Protein AF-A0A8T5RW31-F1 (afdb_monomer_lite)

Foldseek 3Di:
DDDDCPPQVADKDKDWDFDPPDPPDGHTAWIWIDGNLFKIKIFGDPLVVLVDFCPDPLCCVLQVVQQVVVQCVVPVPWDKDFDADDDTGTGMIMIGGRDDVVSVVSNVVSVNVSSVVSD

Secondary structure (DSSP, 8-state):
---------S-EEEEEEEE--STT--EEEEEEEEETTTEEEEEESSHHHH--BTT-HHIIIIIIIIIIHHHHHH-TT-EEEEEEETTTEEEEEEEE----HHHHHHHHHHHHHHHHHT-

pLDDT: mean 79.27, std 14.06, range [32.06, 91.81]

Radius of gyration: 14.21 Å; chains: 1; bounding box: 33×34×43 Å

Structure (mmCIF, N/CA/C/O backbone):
data_AF-A0A8T5RW31-F1
#
_entry.id   AF-A0A8T5RW31-F1
#
loop_
_atom_site.group_PDB
_atom_site.id
_atom_site.type_symbol
_atom_site.label_atom_id
_atom_site.label_alt_id
_atom_site.label_comp_id
_atom_site.label_asym_id
_atom_site.label_entity_id
_atom_site.label_seq_id
_atom_site.pdbx_PDB_ins_code
_atom_site.Cartn_x
_atom_site.Cartn_y
_atom_site.Cartn_z
_atom_site.occupancy
_atom_site.B_iso_or_equiv
_atom_site.auth_seq_id
_atom_site.auth_comp_id
_atom_site.auth_asym_id
_atom_site.auth_atom_id
_atom_site.pdbx_PDB_model_num
ATOM 1 N N . GLU A 1 1 ? 4.195 -22.528 -6.704 1.00 32.06 1 GLU A N 1
ATOM 2 C CA . GLU A 1 1 ? 4.369 -21.949 -5.361 1.00 32.06 1 GLU A CA 1
ATOM 3 C C . GLU A 1 1 ? 2.982 -21.656 -4.811 1.00 32.06 1 GLU A C 1
ATOM 5 O O . GLU A 1 1 ? 2.295 -20.767 -5.307 1.00 32.06 1 GLU A O 1
AT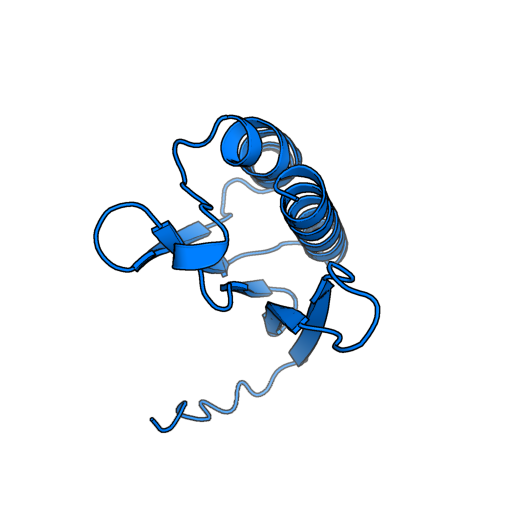OM 10 N N . GLU A 1 2 ? 2.514 -22.542 -3.936 1.00 33.97 2 GLU A N 1
ATOM 11 C CA . GLU A 1 2 ? 1.191 -22.499 -3.316 1.00 33.97 2 GLU A CA 1
ATOM 12 C C . GLU A 1 2 ? 1.123 -21.312 -2.355 1.00 33.97 2 GLU A C 1
ATOM 14 O O . GLU A 1 2 ? 1.821 -21.255 -1.346 1.00 33.97 2 GLU A O 1
ATOM 19 N N . ILE A 1 3 ? 0.292 -20.332 -2.691 1.00 42.53 3 ILE A N 1
ATOM 20 C CA . ILE A 1 3 ? -0.126 -19.296 -1.750 1.00 42.53 3 ILE A CA 1
ATOM 21 C C . ILE A 1 3 ? -1.140 -19.946 -0.814 1.00 42.53 3 ILE A C 1
ATOM 23 O O . ILE A 1 3 ? -2.280 -20.166 -1.212 1.00 42.53 3 ILE A O 1
ATOM 27 N N . SER A 1 4 ? -0.697 -20.277 0.401 1.00 39.31 4 SER A N 1
ATOM 28 C CA . SER A 1 4 ? -1.545 -20.767 1.485 1.00 39.31 4 SER A CA 1
ATOM 29 C C . SER A 1 4 ? -2.794 -19.898 1.628 1.00 39.31 4 SER A C 1
ATOM 31 O O . SER A 1 4 ? -2.715 -18.721 1.985 1.00 39.31 4 SER A O 1
ATOM 33 N N . GLU A 1 5 ? -3.951 -20.498 1.354 1.00 44.44 5 GLU A N 1
ATOM 34 C CA . GLU A 1 5 ? -5.268 -19.979 1.707 1.00 44.44 5 GLU A CA 1
ATOM 35 C C . GLU A 1 5 ? -5.440 -20.060 3.230 1.00 44.44 5 GLU A C 1
ATOM 37 O O . GLU A 1 5 ? -6.152 -20.912 3.760 1.00 44.44 5 GLU A O 1
ATOM 42 N N . GLU A 1 6 ? -4.796 -19.161 3.976 1.00 45.50 6 GLU A N 1
ATOM 43 C CA . GLU A 1 6 ? -5.334 -18.798 5.285 1.00 45.50 6 GLU A CA 1
ATOM 44 C C . GLU A 1 6 ? -6.651 -18.065 5.024 1.00 45.50 6 GLU A C 1
ATOM 46 O O . GLU A 1 6 ? -6.688 -16.873 4.716 1.00 45.50 6 GLU A O 1
ATOM 51 N N . ALA A 1 7 ? -7.745 -18.827 5.062 1.00 46.06 7 ALA A N 1
ATOM 52 C CA . ALA A 1 7 ? -9.103 -18.337 4.911 1.00 46.06 7 ALA A CA 1
ATOM 53 C C . ALA A 1 7 ? -9.426 -17.347 6.044 1.00 46.06 7 ALA A C 1
ATOM 55 O O . ALA A 1 7 ? -9.981 -17.705 7.085 1.00 46.06 7 ALA A O 1
ATOM 56 N N . PHE A 1 8 ? -9.067 -16.078 5.844 1.00 48.34 8 PHE A N 1
ATOM 57 C CA . PHE A 1 8 ? -9.499 -14.974 6.687 1.00 48.34 8 PHE A CA 1
ATOM 58 C C . PHE A 1 8 ? -11.032 -14.910 6.626 1.00 48.34 8 PHE A C 1
ATOM 60 O O . PHE A 1 8 ? -11.604 -14.548 5.599 1.00 48.34 8 PHE A O 1
ATOM 67 N N . LYS A 1 9 ? -11.700 -15.273 7.729 1.00 50.88 9 LYS A N 1
ATOM 68 C CA . LYS A 1 9 ? -13.169 -15.346 7.898 1.00 50.88 9 LYS A CA 1
ATOM 69 C C . LYS A 1 9 ? -13.897 -13.980 7.889 1.00 50.88 9 LYS A C 1
ATOM 71 O O . LYS A 1 9 ? -15.013 -13.885 8.392 1.00 50.88 9 LYS A O 1
ATOM 76 N N . GLY A 1 10 ? -13.273 -12.930 7.356 1.00 62.12 10 GLY A N 1
ATOM 77 C CA . GLY A 1 10 ? -13.790 -11.557 7.330 1.00 62.12 10 GLY A CA 1
ATOM 78 C C . GLY A 1 10 ? -14.163 -11.079 5.925 1.00 62.12 10 GLY A C 1
ATOM 79 O O . GLY A 1 10 ? -14.070 -11.820 4.946 1.00 62.12 10 GLY A O 1
ATOM 80 N N . THR A 1 11 ? -14.576 -9.813 5.818 1.00 74.38 11 THR A N 1
ATOM 81 C CA . THR A 1 11 ? -14.799 -9.181 4.505 1.00 74.38 11 THR A CA 1
ATOM 82 C C . THR A 1 11 ? -13.459 -8.985 3.807 1.00 74.38 11 THR A C 1
ATOM 84 O O . THR A 1 11 ? -12.622 -8.232 4.301 1.00 74.38 11 THR A O 1
ATOM 87 N N . ASN A 1 12 ? -13.268 -9.638 2.659 1.00 80.94 12 ASN A N 1
ATOM 88 C CA . ASN A 1 12 ? -12.033 -9.543 1.888 1.00 80.94 12 ASN A CA 1
ATOM 89 C C . ASN A 1 12 ? -12.284 -8.811 0.567 1.00 80.94 12 ASN A C 1
ATOM 91 O O . ASN A 1 12 ? -13.007 -9.313 -0.293 1.00 80.94 12 ASN A O 1
ATOM 95 N N . ILE A 1 13 ? -11.681 -7.633 0.393 1.00 86.31 13 ILE A N 1
ATOM 96 C CA . ILE A 1 13 ? -11.767 -6.862 -0.854 1.00 86.31 13 ILE A CA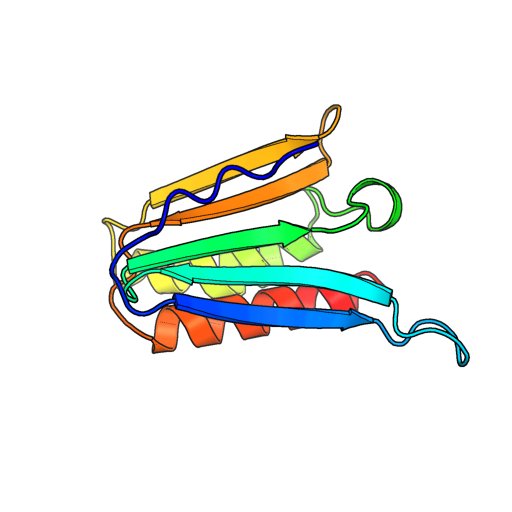 1
ATOM 97 C C . ILE A 1 13 ? -10.437 -6.988 -1.588 1.00 86.31 13 ILE A C 1
ATOM 99 O O . ILE A 1 13 ? -9.420 -6.466 -1.142 1.00 86.31 13 ILE A O 1
ATOM 103 N N . LYS A 1 14 ? -10.444 -7.669 -2.735 1.00 88.44 14 LYS A N 1
ATOM 104 C CA . LYS A 1 14 ? -9.280 -7.780 -3.621 1.00 88.44 14 LYS A CA 1
ATOM 105 C C . LYS A 1 14 ? -9.424 -6.807 -4.784 1.00 88.44 14 LYS A C 1
ATOM 107 O O . LYS A 1 14 ? -10.378 -6.896 -5.553 1.00 88.44 14 LYS A O 1
ATOM 112 N N . ARG A 1 15 ? -8.441 -5.926 -4.956 1.00 88.19 15 ARG A N 1
ATOM 113 C CA . ARG A 1 15 ? -8.356 -4.969 -6.059 1.00 88.19 15 ARG A CA 1
ATOM 114 C C . ARG A 1 15 ? -7.075 -5.200 -6.843 1.00 88.19 15 ARG A C 1
ATOM 116 O O . ARG A 1 15 ? -5.990 -5.281 -6.280 1.00 88.19 15 ARG A O 1
ATOM 123 N N . LYS A 1 16 ? -7.215 -5.353 -8.152 1.00 88.81 16 LYS A N 1
ATOM 124 C CA . LYS A 1 16 ? -6.106 -5.562 -9.082 1.00 88.81 16 LYS A CA 1
ATOM 125 C C . LYS A 1 16 ? -5.890 -4.274 -9.866 1.00 88.81 16 LYS A C 1
ATOM 127 O O . LYS A 1 16 ? -6.858 -3.710 -10.371 1.00 88.81 16 LYS A O 1
ATOM 132 N N . ILE A 1 17 ? -4.649 -3.810 -9.931 1.00 86.44 17 ILE A N 1
ATOM 133 C CA . ILE A 1 17 ? -4.243 -2.659 -10.735 1.00 86.44 17 ILE A CA 1
ATOM 134 C C . ILE A 1 17 ? -3.470 -3.197 -11.931 1.00 86.44 17 ILE A C 1
ATOM 136 O O . ILE A 1 17 ? -2.516 -3.961 -11.764 1.00 86.44 17 ILE A O 1
ATOM 140 N N . PHE A 1 18 ? -3.889 -2.780 -13.118 1.00 83.31 18 PHE A N 1
ATOM 141 C CA . PHE A 1 18 ? -3.249 -3.100 -14.386 1.00 83.31 18 PHE A CA 1
ATOM 142 C C . PHE A 1 18 ? -2.599 -1.833 -14.942 1.00 83.31 18 PHE A C 1
ATOM 144 O O . PHE A 1 18 ? -3.119 -0.735 -14.728 1.00 83.31 18 PHE A O 1
ATOM 151 N N . SER A 1 19 ? -1.455 -1.974 -15.609 1.00 76.81 19 SER A N 1
ATOM 152 C CA . SER A 1 19 ? -0.842 -0.876 -16.358 1.00 76.81 19 SER A CA 1
ATOM 153 C C . SER A 1 19 ? -1.071 -1.081 -17.849 1.00 76.81 19 SER A C 1
ATOM 155 O O . SER A 1 19 ? -0.868 -2.176 -18.376 1.00 76.81 19 SER A O 1
ATOM 157 N N . SER A 1 20 ? -1.496 -0.010 -18.512 1.00 64.44 20 SER A N 1
ATOM 158 C CA . SER A 1 20 ? -1.705 0.073 -19.955 1.00 64.44 20 SER A CA 1
ATOM 159 C C . SER A 1 20 ? -0.436 0.634 -20.595 1.00 64.44 20 SER A C 1
ATOM 161 O O . SER A 1 20 ? -0.417 1.786 -21.016 1.00 64.44 20 SER A O 1
ATOM 163 N N . GLN A 1 21 ? 0.657 -0.130 -20.562 1.00 59.12 21 GLN A N 1
ATOM 164 C CA . GLN A 1 21 ? 1.948 0.351 -21.068 1.00 59.12 21 GLN A CA 1
ATOM 165 C C . GLN A 1 21 ? 2.224 -0.001 -22.532 1.00 59.12 21 GLN A C 1
ATOM 167 O O . GLN A 1 21 ? 3.047 0.666 -23.134 1.00 59.12 21 GLN A O 1
ATOM 172 N N . ASP A 1 22 ? 1.490 -0.928 -23.144 1.00 50.97 22 ASP A N 1
ATOM 173 C CA . ASP A 1 22 ? 1.564 -1.172 -24.588 1.00 50.97 22 ASP A CA 1
ATOM 174 C C . ASP A 1 22 ? 0.232 -1.752 -25.075 1.00 50.97 22 ASP A C 1
ATOM 176 O O . ASP A 1 22 ? -0.455 -2.453 -24.331 1.00 50.97 22 ASP A O 1
ATOM 180 N N . GLN A 1 23 ? -0.170 -1.413 -26.301 1.00 54.66 23 GLN A N 1
ATOM 181 C CA . GLN A 1 23 ? -1.537 -1.561 -26.824 1.00 54.66 23 GLN A CA 1
ATOM 182 C C . GLN A 1 23 ? -2.051 -3.006 -27.017 1.00 54.66 23 GLN A C 1
ATOM 184 O O . GLN A 1 23 ? -3.097 -3.180 -27.640 1.00 54.66 23 GLN A O 1
ATOM 189 N N . GLU A 1 24 ? -1.393 -4.035 -26.475 1.00 54.06 24 GLU A N 1
ATOM 190 C CA . GLU A 1 24 ? -1.787 -5.436 -26.701 1.00 54.06 24 GLU A CA 1
ATOM 191 C C . GLU A 1 24 ? -1.933 -6.307 -25.435 1.00 54.06 24 GLU A C 1
ATOM 193 O O . GLU A 1 24 ? -2.685 -7.277 -25.492 1.00 54.06 24 GLU A O 1
ATOM 198 N N . GLU A 1 25 ? -1.369 -5.953 -24.265 1.00 57.03 25 GLU A N 1
ATOM 199 C CA . GLU A 1 25 ? -1.578 -6.732 -23.024 1.00 57.03 25 GLU A CA 1
ATOM 200 C C . GLU A 1 25 ? -1.679 -5.862 -21.754 1.00 57.03 25 GLU A C 1
ATOM 202 O O . GLU A 1 25 ? -0.733 -5.181 -21.344 1.00 57.03 25 GLU A O 1
ATOM 207 N N . GLU A 1 26 ? -2.833 -5.929 -21.075 1.00 64.94 26 GLU A N 1
ATOM 208 C CA . GLU A 1 26 ? -3.008 -5.397 -19.719 1.00 64.94 26 GLU A CA 1
ATOM 209 C C . GLU A 1 26 ? -2.131 -6.183 -18.736 1.00 64.94 26 GLU A C 1
ATOM 211 O O . GLU A 1 26 ? -2.468 -7.284 -18.296 1.00 64.94 26 GLU A O 1
ATOM 216 N N . ASN A 1 27 ? -1.000 -5.602 -18.344 1.00 77.00 27 ASN A N 1
ATOM 217 C CA . ASN A 1 27 ? -0.109 -6.239 -17.386 1.00 77.00 27 ASN A CA 1
ATOM 218 C C . ASN A 1 27 ? -0.604 -5.976 -15.962 1.00 77.00 27 ASN A C 1
ATOM 220 O O . ASN A 1 27 ? -0.767 -4.824 -15.557 1.00 77.00 27 ASN A O 1
ATOM 224 N N . LEU A 1 28 ? -0.832 -7.036 -15.179 1.00 84.25 28 LEU A N 1
ATOM 225 C CA . LEU A 1 28 ? -1.134 -6.910 -13.752 1.00 84.25 28 LEU A CA 1
ATOM 226 C C . LEU A 1 28 ? 0.108 -6.394 -13.025 1.00 84.25 28 LEU A C 1
ATOM 228 O O . LEU A 1 28 ? 1.130 -7.072 -12.995 1.00 84.25 28 LEU A O 1
ATOM 232 N N . VAL A 1 29 ? 0.007 -5.224 -12.400 1.00 86.69 29 VAL A N 1
ATOM 233 C CA . VAL A 1 29 ? 1.158 -4.560 -11.762 1.00 86.69 29 VAL A CA 1
ATOM 234 C C . VAL A 1 29 ? 1.106 -4.592 -10.249 1.00 86.69 29 VAL A C 1
ATOM 236 O O . VAL A 1 29 ? 2.140 -4.574 -9.585 1.00 86.69 29 VAL A O 1
ATOM 239 N N . CYS A 1 30 ? -0.096 -4.636 -9.681 1.00 88.50 30 CYS A N 1
ATOM 240 C CA . CYS A 1 30 ? -0.271 -4.613 -8.242 1.00 88.50 30 CYS A CA 1
ATOM 241 C C . CYS A 1 30 ? -1.592 -5.265 -7.840 1.00 88.50 30 CYS A C 1
ATOM 243 O O . CYS A 1 30 ? -2.600 -5.177 -8.545 1.00 88.50 30 CYS A O 1
ATOM 245 N N . VAL A 1 31 ? -1.584 -5.925 -6.689 1.00 90.50 31 VAL A N 1
ATOM 246 C CA . VAL A 1 31 ? -2.764 -6.510 -6.059 1.00 90.50 31 VAL A CA 1
ATOM 247 C C . VAL A 1 31 ? -2.868 -5.969 -4.642 1.00 90.50 31 VAL A C 1
ATOM 249 O O . VAL A 1 31 ? -1.961 -6.170 -3.840 1.00 90.50 31 VAL A O 1
ATOM 252 N N . LEU A 1 32 ? -3.986 -5.322 -4.330 1.00 91.19 32 LEU A N 1
ATOM 253 C CA . LEU A 1 32 ? -4.343 -4.880 -2.990 1.00 91.19 32 LEU A CA 1
ATOM 254 C C . LEU A 1 32 ? -5.401 -5.824 -2.424 1.00 91.19 32 LEU A C 1
ATOM 256 O O . LEU A 1 32 ? -6.439 -6.024 -3.050 1.00 91.19 32 LEU A O 1
ATOM 260 N N . ASN A 1 33 ? -5.173 -6.376 -1.241 1.00 90.31 33 ASN A N 1
ATOM 261 C CA . ASN A 1 33 ? -6.142 -7.184 -0.510 1.00 90.31 33 ASN A CA 1
ATOM 262 C C . ASN A 1 33 ? -6.451 -6.498 0.817 1.00 90.31 33 ASN A C 1
ATOM 264 O O . ASN A 1 33 ? -5.569 -6.366 1.65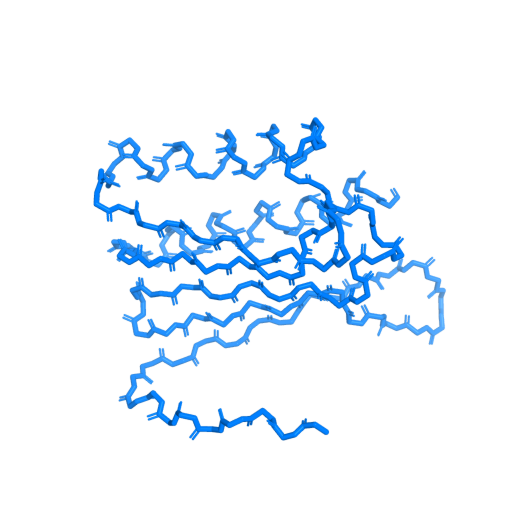7 1.00 90.31 33 ASN A O 1
ATOM 268 N N . LEU A 1 34 ? -7.688 -6.063 1.009 1.00 88.31 34 LEU A N 1
ATOM 269 C CA . LEU A 1 34 ? -8.198 -5.601 2.292 1.00 88.31 34 LEU A CA 1
ATOM 270 C C . LEU A 1 34 ? -8.837 -6.778 3.022 1.00 88.31 34 LEU A C 1
ATOM 272 O O . LEU A 1 34 ? -9.669 -7.460 2.435 1.00 88.31 34 LEU A O 1
ATOM 276 N N . TYR A 1 35 ? -8.503 -6.958 4.292 1.00 87.69 35 TYR A N 1
ATOM 277 C CA . TYR A 1 35 ? -9.054 -7.965 5.187 1.00 87.69 35 TYR A CA 1
ATOM 278 C C . TYR A 1 35 ? -9.738 -7.269 6.357 1.00 87.69 35 TYR A C 1
ATOM 280 O O . TYR A 1 35 ? -9.112 -6.518 7.115 1.00 87.69 35 TYR A O 1
ATOM 288 N N . ASP A 1 36 ? -11.034 -7.530 6.494 1.00 83.56 36 ASP A N 1
ATOM 289 C CA . ASP A 1 36 ? -11.882 -7.107 7.611 1.00 83.56 36 ASP A CA 1
ATOM 290 C C . ASP A 1 36 ? -11.844 -5.592 7.894 1.00 83.56 36 ASP A C 1
ATOM 292 O O . ASP A 1 36 ? -12.001 -5.170 9.035 1.00 83.56 36 ASP A O 1
ATOM 296 N N . PHE A 1 37 ? -11.564 -4.771 6.871 1.00 80.81 37 PHE A N 1
ATOM 297 C CA . PHE A 1 37 ? -11.337 -3.316 6.971 1.00 80.81 37 PHE A CA 1
ATOM 298 C C . PHE A 1 37 ? -10.215 -2.884 7.934 1.00 80.81 37 PHE A C 1
ATOM 300 O O . PHE A 1 37 ? -10.044 -1.698 8.185 1.00 80.81 37 PHE A O 1
ATOM 307 N N . LYS A 1 38 ? -9.423 -3.832 8.445 1.00 85.88 38 LYS A N 1
ATOM 308 C CA . LYS A 1 38 ? -8.367 -3.597 9.443 1.00 85.88 38 LYS A CA 1
ATOM 309 C C . LYS A 1 38 ? -6.974 -3.751 8.872 1.00 85.88 38 LYS A C 1
ATOM 311 O O . LYS A 1 38 ? -6.027 -3.181 9.411 1.00 85.88 38 LYS A O 1
ATOM 316 N N . LYS A 1 39 ? -6.818 -4.563 7.831 1.00 89.12 39 LYS A N 1
ATOM 317 C CA . LYS A 1 39 ? -5.512 -4.873 7.259 1.00 89.12 39 LYS A CA 1
ATOM 318 C C . LYS A 1 39 ? -5.571 -4.777 5.750 1.00 89.12 39 LYS A C 1
ATOM 320 O O . LYS A 1 39 ? -6.425 -5.410 5.148 1.00 89.12 39 LYS A O 1
ATOM 325 N N . VAL A 1 40 ? -4.655 -4.038 5.142 1.00 90.88 40 VAL A N 1
ATOM 326 C CA . VAL A 1 40 ? -4.442 -4.055 3.697 1.00 90.88 40 VAL A CA 1
ATOM 327 C C . VAL A 1 40 ? -3.068 -4.618 3.378 1.00 90.88 40 VAL A C 1
ATOM 329 O O . VAL A 1 40 ? -2.064 -4.281 4.001 1.00 90.88 40 VAL A O 1
ATOM 332 N N . GLU A 1 41 ? -3.037 -5.490 2.388 1.00 91.81 41 GLU A N 1
ATOM 333 C CA . GLU A 1 41 ? -1.841 -6.104 1.846 1.00 91.81 41 GLU A CA 1
ATOM 334 C C . GLU A 1 41 ? -1.686 -5.665 0.399 1.00 91.81 41 GLU A C 1
ATOM 336 O O . GLU A 1 41 ? -2.591 -5.846 -0.409 1.00 91.81 41 GLU A O 1
ATOM 341 N N . ILE A 1 42 ? -0.547 -5.079 0.071 1.00 91.44 42 ILE A N 1
ATOM 342 C CA . ILE A 1 42 ? -0.228 -4.546 -1.246 1.00 91.44 42 ILE A CA 1
ATOM 343 C C . ILE A 1 42 ? 0.915 -5.394 -1.781 1.00 91.44 42 ILE A C 1
ATOM 345 O O . ILE A 1 42 ? 2.004 -5.395 -1.212 1.00 91.44 42 ILE A O 1
ATOM 349 N N . LYS A 1 43 ? 0.668 -6.126 -2.862 1.00 91.06 43 LYS A N 1
ATOM 350 C CA . LYS A 1 43 ? 1.658 -6.965 -3.535 1.00 91.06 43 LYS A CA 1
ATOM 351 C C . LYS A 1 43 ? 1.965 -6.388 -4.905 1.00 91.06 43 LYS A C 1
ATOM 353 O O . LYS A 1 43 ? 1.080 -6.342 -5.759 1.00 91.06 43 LYS A O 1
ATOM 358 N N . PHE A 1 44 ? 3.216 -6.012 -5.126 1.00 88.31 44 PHE A N 1
ATOM 359 C CA . PHE A 1 44 ? 3.696 -5.586 -6.434 1.00 88.31 44 PHE A CA 1
ATOM 360 C C . PHE A 1 44 ? 4.102 -6.804 -7.264 1.00 88.31 44 PHE A C 1
ATOM 362 O O . PHE A 1 44 ? 4.735 -7.737 -6.764 1.00 88.31 44 PHE A O 1
ATOM 369 N N . ILE A 1 45 ? 3.705 -6.810 -8.533 1.00 85.06 45 ILE A N 1
ATOM 370 C CA . ILE A 1 45 ? 4.090 -7.837 -9.502 1.00 85.06 45 ILE A CA 1
ATOM 371 C C . ILE A 1 45 ? 5.317 -7.328 -10.255 1.00 85.06 45 ILE A C 1
ATOM 373 O O . ILE A 1 45 ? 5.356 -6.165 -10.651 1.00 85.06 45 ILE A O 1
ATOM 377 N N . ASP A 1 46 ? 6.321 -8.190 -10.419 1.00 79.44 46 ASP A N 1
ATOM 378 C CA . ASP A 1 46 ? 7.613 -7.848 -11.025 1.00 79.44 46 ASP A CA 1
ATOM 379 C C . ASP A 1 46 ? 8.239 -6.547 -10.469 1.00 79.44 46 ASP A C 1
ATOM 381 O O . ASP A 1 46 ? 8.534 -5.619 -11.230 1.00 79.44 46 ASP A O 1
ATOM 385 N N . PRO A 1 47 ? 8.489 -6.452 -9.145 1.00 76.69 47 PRO A N 1
ATOM 386 C CA . PRO A 1 47 ? 9.046 -5.240 -8.532 1.00 76.69 47 PRO A CA 1
ATOM 387 C C . PRO A 1 47 ? 10.411 -4.836 -9.124 1.00 76.69 47 PRO A C 1
ATOM 389 O O . PRO A 1 47 ? 10.771 -3.660 -9.119 1.00 76.69 47 PRO A O 1
ATOM 392 N N . GLU A 1 48 ? 11.148 -5.790 -9.702 1.00 73.81 48 GLU A N 1
ATOM 393 C CA . GLU A 1 48 ? 12.413 -5.560 -10.410 1.00 73.81 48 GLU A CA 1
ATOM 394 C C . GLU A 1 48 ? 12.244 -4.727 -11.686 1.00 73.81 48 GLU A C 1
ATOM 396 O O . GLU A 1 48 ? 13.061 -3.848 -11.946 1.00 73.81 48 GLU A O 1
ATOM 401 N N . LYS A 1 49 ? 11.162 -4.946 -12.447 1.00 72.81 49 LYS A N 1
ATOM 402 C CA . LYS A 1 49 ? 10.853 -4.163 -13.656 1.00 72.81 49 LYS A CA 1
ATOM 403 C C . LYS A 1 49 ? 10.329 -2.770 -13.318 1.00 72.81 49 LYS A C 1
ATOM 405 O O . LYS A 1 49 ? 10.477 -1.848 -14.107 1.00 72.81 49 LYS A O 1
ATOM 410 N N . ARG A 1 50 ? 9.678 -2.643 -12.159 1.00 69.25 50 ARG A N 1
ATOM 411 C CA . ARG A 1 50 ? 8.954 -1.436 -11.735 1.00 69.25 50 ARG A CA 1
ATOM 412 C C . ARG A 1 50 ? 9.832 -0.439 -10.997 1.00 69.25 50 ARG A C 1
ATOM 414 O O . ARG A 1 50 ? 9.494 0.728 -10.944 1.00 69.25 50 ARG A O 1
ATOM 421 N N . GLY A 1 51 ? 10.932 -0.889 -10.402 1.00 68.12 51 GLY A N 1
ATOM 422 C CA . GLY A 1 51 ? 11.888 0.008 -9.770 1.00 68.12 51 GLY A CA 1
ATOM 423 C C . GLY A 1 51 ? 11.488 0.539 -8.390 1.00 68.12 51 GLY A C 1
ATOM 424 O O . GLY A 1 51 ? 12.331 1.191 -7.777 1.00 68.12 51 GLY A O 1
ATOM 425 N N . ILE A 1 52 ? 10.308 0.187 -7.866 1.00 77.19 52 ILE A N 1
ATOM 426 C CA . ILE A 1 52 ? 9.744 0.725 -6.618 1.00 77.19 52 ILE A CA 1
ATOM 427 C C . ILE A 1 52 ? 10.662 0.429 -5.427 1.00 77.19 52 ILE A C 1
ATOM 429 O O . ILE A 1 52 ? 10.811 -0.717 -4.997 1.00 77.19 52 ILE A O 1
ATOM 433 N N . GLN A 1 53 ? 11.248 1.488 -4.878 1.00 81.06 53 GLN A N 1
ATOM 434 C CA . GLN A 1 53 ? 12.118 1.468 -3.703 1.00 81.06 53 GLN A CA 1
ATOM 435 C C . GLN A 1 53 ? 11.504 2.313 -2.592 1.00 81.06 53 GLN A C 1
ATOM 437 O O . GLN A 1 53 ? 10.938 3.371 -2.866 1.00 81.06 53 GLN A O 1
ATOM 442 N N . GLU A 1 54 ? 11.692 1.911 -1.334 1.00 76.94 54 GLU A N 1
ATOM 443 C CA . GLU A 1 54 ? 11.275 2.733 -0.184 1.00 76.94 54 GLU A CA 1
ATOM 444 C C . GLU A 1 54 ? 11.984 4.094 -0.174 1.00 76.94 54 GLU A C 1
ATOM 446 O O . GLU A 1 54 ? 11.409 5.105 0.221 1.00 76.94 54 GLU A O 1
ATOM 451 N N . THR A 1 55 ? 13.219 4.126 -0.674 1.00 77.88 55 THR A N 1
ATOM 452 C CA . THR A 1 55 ? 14.051 5.326 -0.792 1.00 77.88 55 THR A CA 1
ATOM 453 C C . THR A 1 55 ? 13.770 6.147 -2.051 1.00 77.88 55 THR A C 1
ATOM 455 O O . THR A 1 55 ? 14.342 7.229 -2.201 1.00 77.88 55 THR A O 1
ATOM 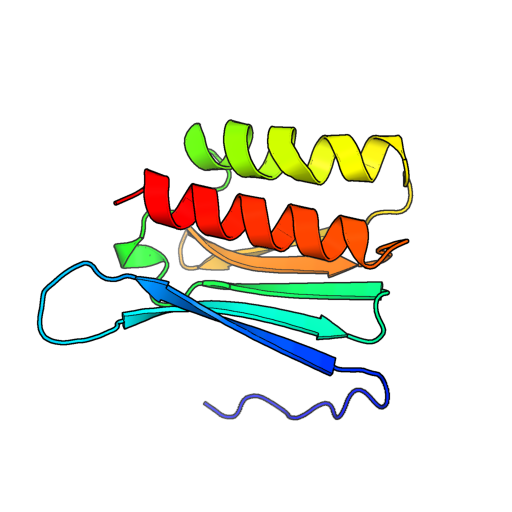458 N N . SER A 1 56 ? 12.896 5.682 -2.955 1.00 81.44 56 SER A N 1
ATOM 459 C CA . SER A 1 56 ? 12.516 6.462 -4.136 1.00 81.44 56 SER A CA 1
ATOM 460 C C . SER A 1 56 ? 11.756 7.715 -3.705 1.00 81.44 56 SER A C 1
ATOM 462 O O . SER A 1 56 ? 10.803 7.653 -2.924 1.00 81.44 56 SER A O 1
ATOM 464 N N . GLY A 1 57 ? 12.141 8.871 -4.250 1.00 81.38 57 GLY A N 1
ATOM 465 C CA . GLY A 1 57 ? 11.462 10.139 -3.975 1.00 81.38 57 GLY A CA 1
ATOM 466 C C . GLY A 1 57 ? 9.970 10.095 -4.323 1.00 81.38 57 GLY A C 1
ATOM 467 O O . GLY A 1 57 ? 9.161 10.676 -3.597 1.00 81.38 57 GLY A O 1
ATOM 468 N N . ASN A 1 58 ? 9.600 9.351 -5.371 1.00 83.94 58 ASN A N 1
ATOM 469 C CA . ASN A 1 58 ? 8.208 9.136 -5.769 1.00 83.94 58 ASN A CA 1
ATOM 470 C C . ASN A 1 58 ? 7.446 8.361 -4.694 1.00 83.94 58 ASN A C 1
ATOM 472 O O . ASN A 1 58 ? 6.391 8.803 -4.246 1.00 83.94 58 ASN A O 1
ATOM 476 N N . PHE A 1 59 ? 8.014 7.255 -4.208 1.00 85.75 59 PHE A N 1
ATOM 477 C CA . PHE A 1 59 ? 7.416 6.461 -3.135 1.00 85.75 59 PHE A CA 1
ATOM 478 C C . PHE A 1 59 ? 7.248 7.282 -1.852 1.00 85.75 59 PHE A C 1
ATOM 480 O O . PHE A 1 59 ? 6.173 7.302 -1.249 1.00 85.75 59 PHE A O 1
ATOM 487 N N . ILE A 1 60 ? 8.283 8.030 -1.464 1.00 86.19 60 ILE A N 1
ATOM 488 C CA . ILE A 1 60 ? 8.243 8.862 -0.261 1.00 86.19 60 ILE A CA 1
ATOM 489 C C . ILE A 1 60 ? 7.185 9.961 -0.385 1.00 86.19 60 ILE A C 1
ATOM 491 O O . ILE A 1 60 ? 6.405 10.175 0.542 1.00 86.19 60 ILE A O 1
ATOM 495 N N . ASN A 1 61 ? 7.135 10.681 -1.504 1.00 86.31 61 ASN A N 1
ATOM 496 C CA . ASN A 1 61 ? 6.221 11.812 -1.638 1.00 86.31 61 ASN A CA 1
ATOM 497 C C . ASN A 1 61 ? 4.770 11.372 -1.888 1.00 86.31 61 ASN A C 1
ATOM 499 O O . ASN A 1 61 ? 3.861 11.935 -1.278 1.00 86.31 61 ASN A O 1
ATOM 503 N N . ILE A 1 62 ? 4.547 10.358 -2.727 1.00 87.69 62 ILE A N 1
ATOM 504 C CA . ILE A 1 62 ? 3.201 9.909 -3.105 1.00 87.69 62 ILE A CA 1
ATOM 505 C C . ILE A 1 62 ? 2.619 8.991 -2.029 1.00 87.69 62 ILE A C 1
ATOM 507 O O . ILE A 1 62 ? 1.509 9.224 -1.554 1.00 87.69 62 ILE A O 1
ATOM 511 N N . PHE A 1 63 ? 3.363 7.968 -1.604 1.00 88.25 63 PHE A N 1
ATOM 512 C CA . PHE A 1 63 ? 2.837 6.945 -0.703 1.00 88.25 63 PHE A CA 1
ATOM 513 C C . PHE A 1 63 ? 3.072 7.277 0.773 1.00 88.25 63 PHE A C 1
ATOM 515 O O . PHE A 1 63 ? 2.109 7.358 1.539 1.00 88.25 63 PHE A O 1
ATOM 522 N N . LEU A 1 64 ? 4.322 7.534 1.186 1.00 87.81 64 LEU A N 1
ATOM 523 C CA . LEU A 1 64 ? 4.607 7.819 2.600 1.00 87.81 64 LEU A CA 1
ATOM 524 C C . LEU A 1 64 ? 3.951 9.131 3.044 1.00 87.81 64 LEU A C 1
ATOM 526 O O . LEU A 1 64 ? 3.128 9.129 3.956 1.00 87.81 64 LEU A O 1
ATOM 530 N N . LYS A 1 65 ? 4.265 10.250 2.388 1.00 87.88 65 LYS A N 1
ATOM 531 C CA . LYS A 1 65 ? 3.704 11.561 2.745 1.00 87.88 65 LYS A CA 1
ATOM 532 C C . LYS A 1 65 ? 2.248 11.720 2.314 1.00 87.88 65 LYS A C 1
ATOM 534 O O . LYS A 1 65 ? 1.473 12.353 3.026 1.00 87.88 65 LYS A O 1
ATOM 539 N N . GLY A 1 66 ? 1.875 11.168 1.160 1.00 85.31 66 GLY A N 1
ATOM 540 C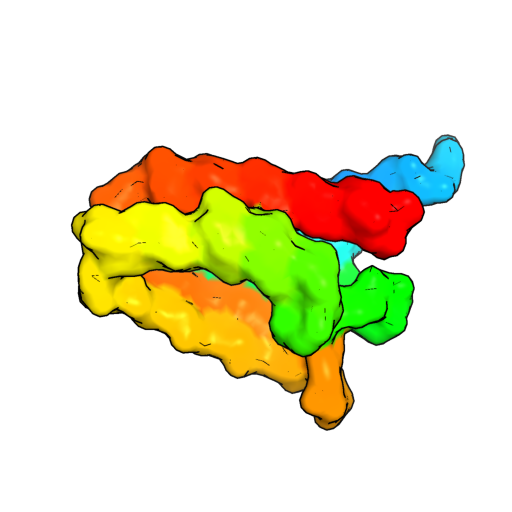 CA . GLY A 1 66 ? 0.533 11.340 0.605 1.00 85.31 66 GLY A CA 1
ATOM 541 C C . GLY A 1 66 ? -0.546 10.483 1.271 1.00 85.31 66 GLY A C 1
ATOM 542 O O . GLY A 1 66 ? -1.681 10.954 1.352 1.00 85.31 66 GLY A O 1
ATOM 543 N N . ALA A 1 67 ? -0.203 9.288 1.771 1.00 88.44 67 ALA A N 1
ATOM 544 C CA . ALA A 1 67 ? -1.130 8.395 2.472 1.00 88.44 67 ALA A CA 1
ATOM 545 C C . ALA A 1 67 ? -0.695 8.120 3.917 1.00 88.44 67 ALA A C 1
ATOM 547 O O . ALA A 1 67 ? -1.400 8.495 4.851 1.00 88.44 67 ALA A O 1
ATOM 548 N N . LEU A 1 68 ? 0.466 7.491 4.124 1.00 86.56 68 LEU A N 1
ATOM 549 C CA . LEU A 1 68 ? 0.807 6.905 5.426 1.00 86.56 68 LEU A CA 1
ATOM 550 C C . LEU A 1 68 ? 0.923 7.930 6.557 1.00 86.56 68 LEU A C 1
ATOM 552 O O . LEU A 1 68 ? 0.435 7.663 7.651 1.00 86.56 68 LEU A O 1
ATOM 556 N N . ILE A 1 69 ? 1.527 9.096 6.312 1.00 87.12 69 ILE A N 1
ATOM 557 C CA . ILE A 1 69 ? 1.621 10.161 7.321 1.00 87.12 69 ILE A CA 1
ATOM 558 C C . ILE A 1 69 ? 0.223 10.651 7.704 1.00 87.12 69 ILE A C 1
ATOM 560 O O . ILE A 1 69 ? -0.094 10.671 8.888 1.00 87.12 69 ILE A O 1
ATOM 564 N N . LYS A 1 70 ? -0.639 10.938 6.721 1.00 86.31 70 LYS A N 1
ATOM 565 C CA . LYS A 1 70 ? -2.008 11.422 6.970 1.00 86.31 70 LYS A CA 1
ATOM 566 C C . LYS A 1 70 ? -2.845 10.429 7.774 1.00 86.31 70 LYS A C 1
ATOM 568 O O . LYS A 1 70 ? -3.597 10.822 8.664 1.00 86.31 70 LYS A O 1
ATOM 573 N N . ILE A 1 71 ? -2.711 9.139 7.467 1.00 87.00 71 ILE A N 1
ATOM 574 C CA . ILE A 1 71 ? -3.418 8.082 8.198 1.00 87.00 71 ILE A CA 1
ATOM 575 C C . ILE A 1 71 ? -2.843 7.973 9.611 1.00 87.00 71 ILE A C 1
ATOM 577 O O . ILE A 1 71 ? -3.597 7.909 10.575 1.00 87.00 71 ILE A O 1
ATOM 581 N N . LYS A 1 72 ? -1.515 8.021 9.764 1.00 85.75 72 LYS A N 1
ATOM 582 C CA . LYS A 1 72 ? -0.848 7.915 11.068 1.00 85.75 72 LYS A CA 1
ATOM 583 C C . LYS A 1 72 ? -1.138 9.099 11.996 1.00 85.75 72 LYS A C 1
ATOM 585 O O . LYS A 1 72 ? -1.181 8.907 13.208 1.00 85.75 72 LYS A O 1
ATOM 590 N N . GLU A 1 73 ? -1.371 10.294 11.452 1.00 86.31 73 GLU A N 1
ATOM 591 C CA . GLU A 1 73 ? -1.813 11.466 12.223 1.00 86.31 73 GLU A CA 1
ATOM 592 C C . GLU A 1 73 ? -3.187 11.247 12.869 1.00 86.31 73 GLU A C 1
ATOM 594 O O . GLU A 1 73 ? -3.389 11.617 14.023 1.00 86.31 73 GLU A O 1
ATOM 599 N N . ASN A 1 74 ? -4.110 10.595 12.158 1.00 83.00 74 ASN A N 1
ATOM 600 C CA . ASN A 1 74 ? -5.450 10.287 12.666 1.00 83.00 74 ASN A CA 1
ATOM 601 C C . ASN A 1 74 ? -5.517 8.939 13.405 1.00 83.00 74 ASN A C 1
ATOM 603 O O . ASN A 1 74 ? -6.448 8.686 14.169 1.00 83.00 74 ASN A O 1
ATOM 607 N N . ASN A 1 75 ? -4.527 8.072 13.195 1.00 83.38 75 ASN A N 1
ATOM 608 C CA . ASN A 1 75 ? -4.451 6.740 13.768 1.00 83.38 75 ASN A CA 1
ATOM 609 C C . ASN A 1 75 ? -3.000 6.370 14.140 1.00 83.38 75 ASN A C 1
ATOM 611 O O . ASN A 1 75 ? -2.284 5.733 13.358 1.00 83.38 75 ASN A O 1
ATOM 615 N N . PRO A 1 76 ? -2.555 6.702 15.363 1.00 81.81 76 PRO A N 1
ATOM 616 C CA . PRO A 1 76 ? -1.189 6.429 15.803 1.00 81.81 76 PRO A CA 1
ATOM 617 C C . PRO A 1 76 ? -0.880 4.930 15.957 1.00 81.81 76 PRO A C 1
ATOM 619 O O . PRO A 1 76 ? 0.291 4.556 15.987 1.00 81.81 76 PRO A O 1
ATOM 622 N N . ASN A 1 77 ? -1.905 4.072 16.028 1.00 85.00 77 ASN A N 1
ATOM 623 C CA . ASN A 1 77 ? -1.757 2.617 16.142 1.00 85.00 77 ASN A CA 1
ATOM 624 C C . ASN A 1 77 ? -1.546 1.920 14.789 1.00 85.00 77 ASN A C 1
ATOM 626 O O . ASN A 1 77 ? -1.399 0.693 14.755 1.00 85.00 77 ASN A O 1
ATOM 630 N N . LEU A 1 78 ? -1.538 2.675 13.684 1.00 86.69 78 LEU A N 1
ATOM 631 C CA . LEU A 1 78 ? -1.272 2.151 12.352 1.00 86.69 78 LEU A CA 1
ATOM 632 C C . LEU A 1 78 ? 0.094 1.453 12.323 1.00 86.69 78 LEU A C 1
ATOM 634 O O . LEU A 1 78 ? 1.133 2.057 12.607 1.00 86.69 78 LEU A O 1
ATOM 638 N N . SER A 1 79 ? 0.091 0.177 11.949 1.00 87.62 79 SER A N 1
ATOM 639 C CA . SER A 1 79 ? 1.304 -0.625 11.820 1.00 87.62 79 SER A CA 1
ATOM 640 C C . SER A 1 79 ? 1.575 -0.911 10.354 1.00 87.62 79 SER A C 1
ATOM 642 O O . SER A 1 79 ? 0.667 -1.284 9.617 1.00 87.62 79 SER A O 1
ATOM 644 N N . ILE A 1 80 ? 2.819 -0.732 9.922 1.00 87.88 80 ILE A N 1
ATOM 645 C CA . ILE A 1 80 ? 3.229 -0.930 8.533 1.00 87.88 80 ILE A CA 1
ATOM 646 C C . ILE A 1 80 ? 4.451 -1.836 8.528 1.00 87.88 80 ILE A C 1
ATOM 648 O O . ILE A 1 80 ? 5.352 -1.695 9.353 1.00 87.88 80 ILE A O 1
ATOM 652 N N . SER A 1 81 ? 4.477 -2.782 7.603 1.00 88.75 81 SER A N 1
ATOM 653 C CA . SER A 1 81 ? 5.588 -3.699 7.394 1.00 88.75 81 SER A CA 1
ATOM 654 C C . SER A 1 81 ? 5.870 -3.827 5.909 1.00 88.75 81 SER A C 1
ATOM 656 O O . SER A 1 81 ? 4.952 -4.001 5.110 1.00 88.75 81 SER A O 1
ATOM 658 N N . TYR A 1 82 ? 7.147 -3.776 5.558 1.00 88.38 82 TYR A N 1
ATOM 659 C CA . TYR A 1 82 ? 7.623 -3.922 4.191 1.00 88.38 82 TYR A CA 1
ATOM 660 C C . TYR A 1 82 ? 8.358 -5.248 4.061 1.00 88.38 82 TYR A C 1
ATOM 662 O O . TYR A 1 82 ? 9.118 -5.644 4.946 1.00 88.38 82 TYR A O 1
ATOM 670 N N . ARG A 1 83 ? 8.139 -5.937 2.946 1.00 87.12 83 ARG A N 1
ATOM 671 C CA . ARG A 1 83 ? 8.974 -7.050 2.515 1.00 87.12 83 ARG A CA 1
ATOM 672 C C . ARG A 1 83 ? 9.603 -6.667 1.185 1.00 87.12 83 ARG A C 1
ATOM 674 O O . ARG A 1 83 ? 8.921 -6.365 0.202 1.00 87.12 83 ARG A O 1
ATOM 681 N N . PHE A 1 84 ? 10.925 -6.686 1.199 1.00 84.75 84 PHE A N 1
ATOM 682 C CA . PHE A 1 84 ? 11.755 -6.371 0.056 1.00 84.75 84 PHE A CA 1
ATOM 683 C C . PHE A 1 84 ? 12.136 -7.651 -0.678 1.00 84.75 84 PHE A C 1
ATOM 685 O O . PHE A 1 84 ? 12.315 -8.703 -0.059 1.00 84.75 84 PHE A O 1
ATOM 692 N N . LYS A 1 85 ? 12.283 -7.545 -1.994 1.00 79.38 85 LYS A N 1
ATOM 693 C CA . LYS A 1 85 ? 12.887 -8.569 -2.837 1.00 79.38 85 LYS A CA 1
ATOM 694 C C . LYS A 1 85 ? 14.284 -8.116 -3.242 1.00 79.38 85 LYS A C 1
ATOM 696 O O . LYS A 1 85 ? 14.500 -6.952 -3.581 1.00 79.38 85 LYS A O 1
ATOM 701 N N . ASN A 1 86 ? 15.218 -9.061 -3.213 1.00 73.44 86 ASN A N 1
ATOM 702 C CA . ASN A 1 86 ? 16.650 -8.871 -3.433 1.00 73.44 86 ASN A CA 1
ATOM 703 C C . ASN A 1 86 ? 17.318 -7.956 -2.395 1.00 73.44 86 ASN A C 1
ATOM 705 O O . ASN A 1 86 ? 17.924 -8.467 -1.458 1.00 73.44 86 ASN A O 1
ATOM 709 N N . ILE A 1 87 ? 17.249 -6.632 -2.563 1.00 73.44 87 ILE A N 1
ATOM 710 C CA . ILE A 1 87 ? 18.050 -5.680 -1.769 1.00 73.44 87 ILE A CA 1
ATOM 711 C C . ILE A 1 87 ? 17.223 -4.453 -1.366 1.00 73.44 87 ILE A C 1
ATOM 713 O O . ILE A 1 87 ? 17.186 -4.098 -0.193 1.00 73.44 87 ILE A O 1
ATOM 717 N N . ASP A 1 88 ? 16.531 -3.829 -2.319 1.00 78.69 88 ASP A N 1
ATOM 718 C CA . ASP A 1 88 ? 15.886 -2.521 -2.113 1.00 78.69 88 ASP A CA 1
ATOM 719 C C . ASP A 1 88 ? 14.499 -2.393 -2.762 1.00 78.69 88 ASP A C 1
ATOM 721 O O . ASP A 1 88 ? 13.815 -1.384 -2.579 1.00 78.69 88 ASP A O 1
ATOM 725 N N . LYS A 1 89 ? 14.053 -3.415 -3.501 1.00 84.50 89 LYS A N 1
ATOM 726 C CA . LYS A 1 89 ? 12.781 -3.374 -4.224 1.00 84.50 89 LYS A CA 1
ATOM 727 C C . LYS A 1 89 ? 11.642 -3.828 -3.333 1.00 84.50 89 LYS A C 1
ATOM 729 O O . LYS A 1 89 ? 11.682 -4.928 -2.785 1.00 84.50 89 LYS A O 1
ATOM 734 N N . ILE A 1 90 ? 10.608 -3.006 -3.207 1.00 85.75 90 ILE A N 1
ATOM 735 C CA . ILE A 1 90 ? 9.423 -3.360 -2.427 1.00 85.75 90 ILE A CA 1
ATOM 736 C C . ILE A 1 90 ? 8.621 -4.395 -3.213 1.00 85.75 90 ILE A C 1
ATOM 738 O O . ILE A 1 90 ? 8.050 -4.097 -4.257 1.00 85.75 90 ILE A O 1
ATOM 742 N N . GLU A 1 91 ? 8.548 -5.616 -2.693 1.00 87.94 91 GLU A N 1
ATOM 743 C CA . GLU A 1 91 ? 7.667 -6.652 -3.237 1.00 87.94 91 GLU A CA 1
ATOM 744 C C . GLU A 1 91 ? 6.290 -6.583 -2.587 1.00 87.94 91 GLU A C 1
ATOM 746 O O . GLU A 1 91 ? 5.267 -6.827 -3.231 1.00 87.94 91 GLU A O 1
ATOM 751 N N . TYR A 1 92 ? 6.261 -6.246 -1.298 1.00 89.81 92 TYR A N 1
ATOM 752 C CA . TYR A 1 92 ? 5.052 -6.349 -0.512 1.00 89.81 92 TYR A CA 1
ATOM 753 C C . TYR A 1 92 ? 5.000 -5.351 0.640 1.00 89.81 92 TYR A C 1
ATOM 755 O O . TYR A 1 92 ? 5.992 -5.128 1.333 1.00 89.81 92 TYR A O 1
ATOM 763 N N . ILE A 1 93 ? 3.817 -4.791 0.873 1.00 91.19 93 ILE A N 1
ATOM 764 C CA . ILE A 1 93 ? 3.521 -3.885 1.981 1.00 91.19 93 ILE A CA 1
ATOM 765 C C . ILE A 1 93 ? 2.309 -4.432 2.723 1.00 91.19 93 ILE A C 1
ATOM 767 O O . ILE A 1 93 ? 1.262 -4.664 2.128 1.00 91.19 93 ILE A O 1
ATOM 771 N N . SER A 1 94 ? 2.432 -4.608 4.030 1.00 91.38 94 SER A N 1
ATOM 772 C CA . SER A 1 94 ? 1.321 -4.948 4.911 1.00 91.38 94 SER A CA 1
ATOM 773 C C . SER A 1 94 ? 1.055 -3.781 5.840 1.00 91.38 94 SER A C 1
ATOM 775 O O . SER A 1 94 ? 1.931 -3.390 6.607 1.00 91.38 94 SER A O 1
ATOM 777 N N . ILE A 1 95 ? -0.163 -3.262 5.817 1.00 90.94 95 ILE A N 1
ATOM 778 C CA . ILE A 1 95 ? -0.621 -2.198 6.704 1.00 90.94 95 ILE A CA 1
ATOM 779 C C . ILE A 1 95 ? -1.747 -2.777 7.548 1.00 90.94 95 ILE A C 1
ATOM 781 O O . ILE A 1 95 ? -2.713 -3.305 7.009 1.00 90.94 95 ILE A O 1
ATOM 785 N N . SER A 1 96 ? -1.612 -2.710 8.864 1.00 89.50 96 SER A N 1
ATOM 786 C CA . SER A 1 96 ? -2.573 -3.243 9.831 1.00 89.50 96 SER A CA 1
ATOM 787 C C . SER A 1 96 ? -3.055 -2.144 10.771 1.00 89.50 96 SER A C 1
ATOM 789 O O . SER A 1 96 ? -2.408 -1.103 10.906 1.00 89.50 96 SER A O 1
ATOM 791 N N . ASN A 1 97 ? -4.166 -2.415 11.454 1.00 88.00 97 ASN A N 1
ATOM 792 C CA . ASN A 1 97 ? -4.891 -1.471 12.302 1.00 88.00 97 ASN A CA 1
ATOM 793 C C . ASN A 1 97 ? -5.464 -0.280 11.529 1.00 88.00 97 ASN A C 1
ATOM 795 O O . ASN A 1 97 ? -5.476 0.817 12.063 1.00 88.00 97 ASN A O 1
ATOM 799 N N . LEU A 1 98 ? -5.930 -0.471 10.293 1.00 85.50 98 LEU A N 1
ATOM 800 C CA . LEU A 1 98 ? -6.725 0.544 9.597 1.00 85.50 98 LEU A CA 1
ATOM 801 C C . LEU A 1 98 ? -7.996 0.869 10.395 1.00 85.50 98 LEU A C 1
ATOM 803 O O . LEU A 1 98 ? -8.606 -0.028 10.984 1.00 85.50 98 LEU A O 1
ATOM 807 N N . SER A 1 99 ? -8.371 2.148 10.411 1.00 79.81 99 SER A N 1
ATOM 808 C CA . SER A 1 99 ? -9.519 2.643 11.180 1.00 79.81 99 SER A CA 1
ATOM 809 C C . SER A 1 99 ? -10.774 2.781 10.329 1.00 79.81 99 SER A C 1
ATOM 811 O O . SER A 1 99 ? -11.881 2.629 10.844 1.00 79.81 99 SER A O 1
ATOM 813 N N . SER A 1 100 ? -10.610 3.090 9.040 1.00 82.44 100 SER A N 1
ATOM 814 C CA . SER A 1 100 ? -11.711 3.354 8.115 1.00 82.44 100 SER A CA 1
ATOM 815 C C . SER A 1 100 ? -11.450 2.754 6.733 1.00 82.44 100 SER A C 1
ATOM 817 O O . SER A 1 100 ? -10.311 2.541 6.313 1.00 82.44 100 SER A O 1
ATOM 819 N N . ILE A 1 101 ? -12.534 2.533 5.989 1.00 83.62 101 ILE A N 1
ATOM 820 C CA . ILE A 1 101 ? -12.478 2.238 4.555 1.00 83.62 101 ILE A CA 1
ATOM 821 C C . ILE A 1 101 ? -11.908 3.419 3.751 1.00 83.62 101 ILE A C 1
ATOM 823 O O . ILE A 1 101 ? -11.316 3.206 2.698 1.00 83.62 101 ILE A O 1
ATOM 827 N N . GLU A 1 102 ? -12.030 4.648 4.258 1.00 86.94 102 GLU A N 1
ATOM 828 C CA . GLU A 1 102 ? -11.458 5.849 3.635 1.00 86.94 102 GLU A CA 1
ATOM 829 C C . GLU A 1 102 ? -9.925 5.797 3.613 1.00 86.94 102 GLU A C 1
ATOM 831 O O . GLU A 1 102 ? -9.310 6.166 2.615 1.00 86.94 102 GLU A O 1
ATOM 836 N N . ASP A 1 103 ? -9.306 5.254 4.669 1.00 87.50 103 ASP A N 1
ATOM 837 C CA . ASP A 1 103 ? -7.857 5.031 4.714 1.00 87.50 103 ASP A CA 1
ATOM 838 C C . ASP A 1 103 ? -7.430 4.043 3.620 1.00 87.50 103 ASP A C 1
ATOM 840 O O . ASP A 1 103 ? -6.411 4.230 2.953 1.00 87.50 103 ASP A O 1
ATOM 844 N N . TYR A 1 104 ? -8.229 2.991 3.409 1.00 87.56 104 TYR A N 1
ATOM 845 C CA . TYR A 1 104 ? -8.000 2.020 2.340 1.00 87.56 104 TYR A CA 1
ATOM 846 C C . TYR A 1 104 ? -8.147 2.646 0.947 1.00 87.56 104 TYR A C 1
ATOM 848 O O . TYR A 1 104 ? -7.335 2.354 0.062 1.00 87.56 104 TYR A O 1
ATOM 856 N N . ASP A 1 105 ? -9.151 3.499 0.744 1.00 88.69 105 AS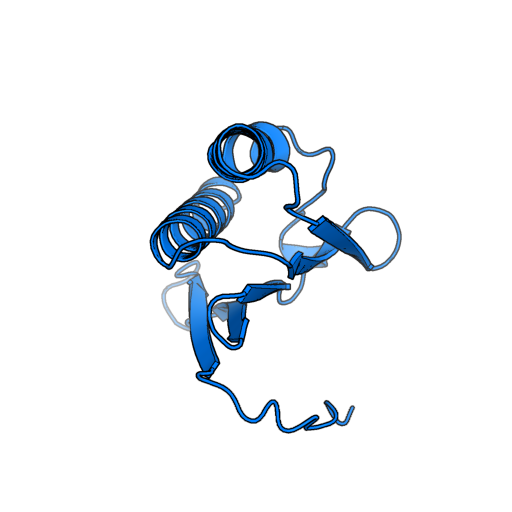P A N 1
ATOM 857 C CA . ASP A 1 105 ? -9.357 4.186 -0.531 1.00 88.69 105 ASP A CA 1
ATOM 858 C C . ASP A 1 105 ? -8.184 5.131 -0.833 1.00 88.69 105 ASP A C 1
ATOM 860 O O . ASP A 1 105 ? -7.574 5.030 -1.898 1.00 88.69 105 ASP A O 1
ATOM 864 N N . LEU A 1 106 ? -7.739 5.910 0.162 1.00 90.31 106 LEU A N 1
ATOM 865 C CA . LEU A 1 106 ? -6.561 6.776 0.059 1.00 90.31 106 LEU A CA 1
ATOM 866 C C . LEU A 1 106 ? -5.282 5.990 -0.269 1.00 90.31 106 LEU A C 1
ATOM 868 O O . LEU A 1 106 ? -4.506 6.394 -1.137 1.00 90.31 106 LEU A O 1
ATOM 872 N N . ILE A 1 107 ? -5.053 4.856 0.402 1.00 90.31 107 ILE A N 1
ATOM 873 C CA . ILE A 1 107 ? -3.925 3.957 0.108 1.00 90.31 107 ILE A CA 1
ATOM 874 C C . ILE A 1 107 ? -4.000 3.470 -1.340 1.00 90.31 107 ILE A C 1
ATOM 876 O O . ILE A 1 107 ? -3.000 3.501 -2.057 1.00 90.31 107 ILE A O 1
ATOM 880 N N . THR A 1 108 ? -5.180 3.036 -1.777 1.00 89.00 108 THR A N 1
ATOM 881 C CA . THR A 1 108 ? -5.400 2.522 -3.132 1.00 89.00 108 THR A CA 1
ATOM 882 C C . THR A 1 108 ? -5.129 3.596 -4.183 1.00 89.00 108 THR A C 1
ATOM 884 O O . THR A 1 108 ? -4.419 3.329 -5.156 1.00 89.00 108 THR A O 1
ATOM 887 N N . GLU A 1 109 ? -5.639 4.809 -3.977 1.00 90.44 109 GLU A N 1
ATOM 888 C CA . GLU A 1 109 ? -5.413 5.962 -4.851 1.00 90.44 109 GLU A CA 1
ATOM 889 C C . GLU A 1 109 ? -3.923 6.296 -4.961 1.00 90.44 109 GLU A C 1
ATOM 891 O O . GLU A 1 109 ? -3.397 6.405 -6.068 1.00 90.44 109 GLU A O 1
ATOM 896 N N . LYS A 1 110 ? -3.206 6.373 -3.832 1.00 90.25 110 LYS A N 1
ATOM 897 C CA . LYS A 1 110 ? -1.770 6.693 -3.831 1.00 90.25 110 LYS A CA 1
ATOM 898 C C . LYS A 1 110 ? -0.899 5.601 -4.429 1.00 90.25 110 LYS A C 1
ATOM 900 O O . LYS A 1 110 ? 0.076 5.917 -5.104 1.00 90.25 110 LYS A O 1
ATOM 905 N N . ILE A 1 111 ? -1.254 4.330 -4.257 1.00 88.69 111 ILE A N 1
ATOM 906 C CA . ILE A 1 111 ? -0.575 3.236 -4.963 1.00 88.69 111 ILE A CA 1
ATOM 907 C C . ILE A 1 111 ? -0.818 3.327 -6.467 1.00 88.69 111 ILE A C 1
ATOM 909 O O . ILE A 1 111 ? 0.112 3.137 -7.247 1.00 88.69 111 ILE A O 1
ATOM 913 N N . ARG A 1 112 ? -2.043 3.643 -6.892 1.00 86.88 112 ARG A N 1
ATOM 914 C CA . ARG A 1 112 ? -2.345 3.828 -8.312 1.00 86.88 112 ARG A CA 1
ATOM 915 C C . ARG A 1 112 ? -1.560 5.000 -8.898 1.00 86.88 112 ARG A C 1
ATOM 917 O O . ARG A 1 112 ? -0.971 4.848 -9.959 1.00 86.88 112 ARG A O 1
ATOM 924 N N . GLU A 1 113 ? -1.515 6.127 -8.195 1.00 87.81 113 GLU A N 1
ATOM 925 C CA . GLU A 1 113 ? -0.744 7.314 -8.580 1.00 87.81 113 GLU A CA 1
ATOM 926 C C . GLU A 1 113 ? 0.754 7.000 -8.689 1.00 87.81 113 GLU A C 1
ATOM 928 O O . GLU A 1 113 ? 1.375 7.320 -9.700 1.00 87.81 113 GLU A O 1
ATOM 933 N N . LEU A 1 114 ? 1.315 6.288 -7.706 1.00 85.94 114 LEU A N 1
ATOM 934 C CA . LEU A 1 114 ? 2.705 5.831 -7.724 1.00 85.94 114 LEU A CA 1
ATOM 935 C C . LEU A 1 114 ? 3.005 4.982 -8.968 1.00 85.94 114 LEU A C 1
ATOM 937 O O . LEU A 1 114 ? 4.013 5.191 -9.634 1.00 85.94 114 LEU A O 1
ATOM 941 N N . LEU A 1 115 ? 2.113 4.047 -9.299 1.00 81.56 115 LEU A N 1
ATOM 942 C CA . LEU A 1 115 ? 2.275 3.142 -10.439 1.00 81.56 115 LEU A CA 1
ATOM 943 C C . LEU A 1 115 ? 2.093 3.826 -11.798 1.00 81.56 115 LEU A C 1
ATOM 945 O O . LEU A 1 115 ? 2.584 3.300 -12.796 1.00 81.56 115 LEU A O 1
ATOM 949 N N . VAL A 1 116 ? 1.379 4.953 -11.850 1.00 78.31 116 VAL A N 1
ATOM 950 C CA . VAL A 1 116 ? 1.264 5.796 -13.049 1.00 78.31 116 VAL A CA 1
ATOM 951 C C . VAL A 1 116 ? 2.489 6.698 -13.194 1.00 78.31 116 VAL A C 1
ATOM 953 O O . VAL A 1 116 ? 2.960 6.878 -14.306 1.00 78.31 116 VAL A O 1
ATOM 956 N N . CYS A 1 117 ? 3.018 7.237 -12.092 1.00 68.38 117 CYS A N 1
ATOM 957 C CA . CYS A 1 117 ? 4.140 8.181 -12.105 1.00 68.38 117 CYS A CA 1
ATOM 958 C C . CYS A 1 117 ? 5.511 7.523 -12.359 1.00 68.38 117 CYS A C 1
ATOM 960 O O . CYS A 1 117 ? 6.440 8.208 -12.776 1.00 68.38 117 CYS A O 1
ATOM 962 N N . GLU A 1 118 ? 5.656 6.223 -12.085 1.00 57.16 118 GLU A N 1
ATOM 963 C CA . GLU A 1 118 ? 6.872 5.448 -12.399 1.00 57.16 118 GLU A CA 1
ATOM 964 C C . GLU A 1 118 ? 6.889 4.910 -13.852 1.00 57.16 118 GLU A C 1
ATOM 966 O O . GLU A 1 118 ? 7.833 4.208 -14.213 1.00 57.16 118 GLU A O 1
ATOM 971 N N . ASN A 1 119 ? 5.867 5.208 -14.674 1.00 48.34 119 ASN A N 1
ATOM 972 C CA . ASN A 1 119 ? 5.786 4.820 -16.094 1.00 48.34 119 ASN A CA 1
ATOM 973 C C . ASN A 1 119 ? 6.122 5.966 -17.048 1.00 48.34 119 ASN A C 1
ATOM 975 O O . ASN A 1 119 ? 5.748 7.122 -16.749 1.00 48.34 119 ASN A O 1
#

Sequence (119 aa):
EEISEEAFKGTNIKRKIFSSQDQEEENLVCVLNLYDFKKVEIKFIDPEKRGIQETSGNFINIFLKGALIKIKENNPNLSISYRFKNIDKIEYISISNLSSIEDYDLITEKIRELLVCEN